Protein AF-A0A7V4DD42-F1 (afdb_monomer_lite)

pLDDT: mean 91.35, std 9.0, range [62.03, 98.38]

Structure (mmCIF, N/CA/C/O backbone):
data_AF-A0A7V4DD42-F1
#
_entry.id   AF-A0A7V4DD42-F1
#
loop_
_atom_site.group_PDB
_atom_site.id
_atom_site.type_symbol
_atom_site.label_atom_id
_atom_site.label_alt_id
_atom_site.label_comp_id
_atom_site.label_asym_id
_atom_site.label_entity_id
_atom_site.label_seq_id
_atom_site.pdbx_PDB_ins_code
_atom_site.Cartn_x
_atom_site.Cartn_y
_atom_site.Cartn_z
_atom_site.occupancy
_atom_site.B_iso_or_equiv
_atom_site.auth_seq_id
_atom_site.auth_comp_id
_atom_site.auth_asym_id
_atom_site.auth_atom_id
_atom_site.pdbx_PDB_model_num
ATOM 1 N N . MET A 1 1 ? -21.519 -6.321 1.587 1.00 67.38 1 MET A N 1
ATOM 2 C CA . MET A 1 1 ? -21.264 -5.034 0.902 1.00 67.38 1 MET A CA 1
ATOM 3 C C . MET A 1 1 ? -19.892 -5.102 0.252 1.00 67.38 1 MET A C 1
ATOM 5 O O . MET A 1 1 ? -19.011 -5.719 0.841 1.00 67.38 1 MET A O 1
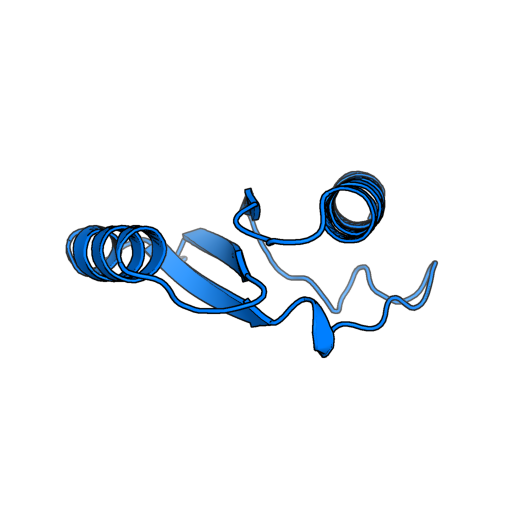ATOM 9 N N . LYS A 1 2 ? -19.725 -4.555 -0.959 1.00 80.19 2 LYS A N 1
ATOM 10 C CA . LYS A 1 2 ? -18.404 -4.437 -1.601 1.00 80.19 2 LYS A CA 1
ATOM 11 C C . LYS A 1 2 ? -17.578 -3.438 -0.780 1.00 80.19 2 LYS A C 1
ATOM 13 O O . LYS A 1 2 ? -18.085 -2.354 -0.511 1.00 80.19 2 LYS A O 1
ATOM 18 N N . LYS A 1 3 ? -16.368 -3.813 -0.358 1.00 88.12 3 LYS A N 1
ATOM 19 C CA . LYS A 1 3 ? -15.427 -2.888 0.290 1.00 88.12 3 LYS A CA 1
ATOM 20 C C . LYS A 1 3 ? -14.660 -2.110 -0.773 1.00 88.12 3 LYS A C 1
ATOM 22 O O . LYS A 1 3 ? -14.311 -2.688 -1.801 1.00 88.12 3 LYS A O 1
ATOM 27 N N . PHE A 1 4 ? -14.423 -0.830 -0.519 1.00 95.50 4 PHE A N 1
ATOM 28 C CA . PHE A 1 4 ? -13.624 0.037 -1.378 1.00 95.50 4 PHE A CA 1
ATOM 29 C C . PHE A 1 4 ? -12.138 -0.186 -1.078 1.00 95.50 4 PHE A C 1
ATOM 31 O O . PHE A 1 4 ? -11.707 -0.002 0.062 1.00 95.50 4 PHE A O 1
ATOM 38 N N . LYS A 1 5 ? -11.362 -0.634 -2.065 1.00 95.38 5 LYS A N 1
ATOM 39 C CA . LYS A 1 5 ? -9.968 -1.057 -1.890 1.00 95.38 5 LYS A CA 1
ATOM 40 C C . LYS A 1 5 ? -9.016 0.095 -2.166 1.00 95.38 5 LYS A C 1
ATOM 42 O O . LYS A 1 5 ? -8.883 0.542 -3.304 1.00 95.38 5 LYS A O 1
ATOM 47 N N . ILE A 1 6 ? -8.312 0.539 -1.131 1.00 97.12 6 ILE A N 1
ATOM 48 C CA . ILE A 1 6 ? -7.300 1.592 -1.232 1.00 97.12 6 ILE A CA 1
ATOM 49 C C . ILE A 1 6 ? -5.928 0.967 -1.026 1.00 97.12 6 ILE A C 1
ATOM 51 O O . ILE A 1 6 ? -5.625 0.457 0.050 1.00 97.12 6 ILE A O 1
ATOM 55 N N . ALA A 1 7 ? -5.076 1.027 -2.042 1.00 96.19 7 ALA A N 1
ATOM 56 C CA . ALA A 1 7 ? -3.685 0.621 -1.924 1.00 96.19 7 ALA A CA 1
ATOM 57 C C . ALA A 1 7 ? -2.831 1.788 -1.422 1.00 96.19 7 ALA A C 1
ATOM 59 O O . ALA A 1 7 ? -2.771 2.826 -2.069 1.00 96.19 7 ALA A O 1
ATOM 60 N N . MET A 1 8 ? -2.125 1.624 -0.305 1.00 97.56 8 MET A N 1
ATOM 61 C CA . MET A 1 8 ? -1.125 2.589 0.151 1.00 97.56 8 MET A CA 1
ATOM 62 C C . MET A 1 8 ? 0.274 2.112 -0.232 1.00 97.56 8 MET A C 1
ATOM 64 O O . MET A 1 8 ? 0.802 1.165 0.359 1.00 97.56 8 MET A O 1
ATOM 68 N N . LEU A 1 9 ? 0.879 2.787 -1.209 1.00 96.81 9 LEU A N 1
ATOM 69 C CA . LEU A 1 9 ? 2.269 2.575 -1.598 1.00 96.81 9 LEU A CA 1
ATOM 70 C C . LEU A 1 9 ? 3.190 3.155 -0.532 1.00 96.81 9 LEU A C 1
ATOM 72 O O . LEU A 1 9 ? 3.087 4.333 -0.202 1.00 96.81 9 LEU A O 1
ATOM 76 N N . HIS A 1 10 ? 4.113 2.354 -0.012 1.00 97.31 10 HIS A N 1
ATOM 77 C CA . HIS A 1 10 ? 5.059 2.808 1.001 1.00 97.31 10 HIS A CA 1
ATOM 78 C C . HIS A 1 10 ? 6.429 2.152 0.830 1.00 97.31 10 HIS A C 1
ATOM 80 O O . HIS A 1 10 ? 6.534 1.010 0.392 1.00 97.31 10 HIS A O 1
ATOM 86 N N . SER A 1 11 ? 7.484 2.847 1.263 1.00 95.88 11 SER A N 1
ATOM 87 C CA . SER A 1 11 ? 8.832 2.258 1.368 1.00 95.88 11 SER A CA 1
ATOM 88 C C . SER A 1 11 ? 9.121 1.774 2.785 1.00 95.88 11 SER A C 1
ATOM 90 O O . SER A 1 11 ? 9.596 0.663 3.012 1.00 95.88 11 SER A O 1
ATOM 92 N N . LEU A 1 12 ? 8.785 2.600 3.772 1.00 95.88 12 LEU A N 1
ATOM 93 C CA . LEU A 1 12 ? 8.865 2.307 5.200 1.00 95.88 12 LEU A CA 1
ATOM 94 C C . LEU A 1 12 ? 7.591 2.834 5.857 1.00 95.88 12 LEU A C 1
ATOM 96 O O . LEU A 1 12 ? 6.999 3.786 5.363 1.00 95.88 12 LEU A O 1
ATOM 100 N N . ILE A 1 13 ? 7.188 2.233 6.972 1.00 96.88 13 ILE A N 1
ATOM 101 C CA . ILE A 1 13 ? 6.049 2.717 7.754 1.00 96.88 13 ILE A CA 1
ATOM 102 C C . ILE A 1 13 ? 6.581 3.668 8.832 1.00 96.88 13 ILE A C 1
ATOM 104 O O . ILE A 1 13 ? 7.112 3.218 9.854 1.00 96.88 13 ILE A O 1
ATOM 108 N N . ARG A 1 14 ? 6.482 4.982 8.590 1.00 96.50 14 ARG A N 1
ATOM 109 C CA . ARG A 1 14 ? 6.889 6.029 9.544 1.00 96.50 14 ARG A CA 1
ATOM 110 C C . ARG A 1 14 ? 5.696 6.457 10.398 1.00 96.50 14 ARG A C 1
ATOM 112 O O . ARG A 1 14 ? 4.6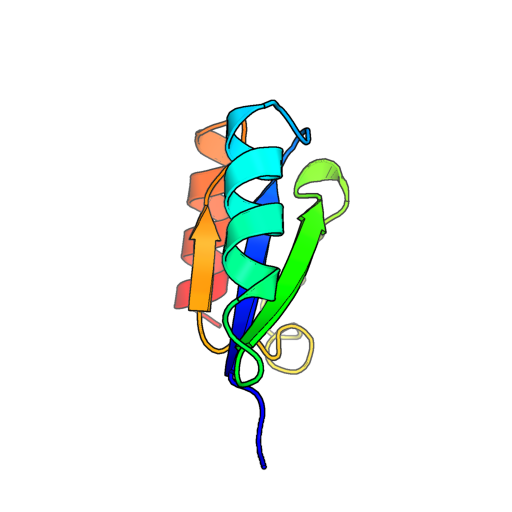26 5.859 10.320 1.00 96.50 14 ARG A O 1
ATOM 119 N N . LEU A 1 15 ? 5.887 7.466 11.248 1.00 98.06 15 LEU A N 1
ATOM 120 C CA . LEU A 1 15 ? 4.815 7.984 12.100 1.00 98.06 15 LEU A CA 1
ATOM 121 C C . LEU A 1 15 ? 3.605 8.436 11.272 1.00 98.06 15 LEU A C 1
ATOM 123 O O . LEU A 1 15 ? 2.489 8.053 11.601 1.00 98.06 15 LEU A O 1
ATOM 127 N N . ASP A 1 16 ? 3.833 9.148 10.168 1.00 97.50 16 ASP A N 1
ATOM 128 C CA . ASP A 1 16 ? 2.759 9.619 9.288 1.00 97.50 16 ASP A CA 1
ATOM 129 C C . ASP A 1 16 ? 1.919 8.458 8.737 1.00 97.50 16 ASP A C 1
ATOM 131 O O . ASP A 1 16 ? 0.695 8.464 8.834 1.00 97.50 16 ASP A O 1
ATOM 135 N N . GLU A 1 17 ? 2.572 7.414 8.216 1.00 97.75 17 GLU A N 1
ATOM 136 C CA . GLU A 1 17 ? 1.870 6.244 7.685 1.00 97.75 17 GLU A CA 1
ATOM 137 C C . GLU A 1 17 ? 1.138 5.462 8.788 1.00 97.75 17 GLU A C 1
ATOM 139 O O . GLU A 1 17 ? 0.056 4.939 8.538 1.00 97.75 17 GLU A O 1
ATOM 144 N N . LYS A 1 18 ? 1.673 5.407 10.018 1.00 98.19 18 LYS A N 1
ATOM 145 C CA . LYS A 1 18 ? 0.977 4.780 11.158 1.00 98.19 18 LYS A CA 1
ATOM 146 C C . LYS A 1 18 ? -0.320 5.504 11.498 1.00 98.19 18 LYS A C 1
ATOM 148 O O . LYS A 1 18 ? -1.324 4.831 11.704 1.00 98.19 18 LYS A O 1
ATOM 153 N N . LEU A 1 19 ? -0.295 6.838 11.528 1.00 98.38 19 LEU A N 1
ATOM 154 C CA . LEU A 1 19 ? -1.482 7.651 11.798 1.00 98.38 19 LEU A CA 1
ATOM 155 C C . LEU A 1 19 ? -2.543 7.456 10.711 1.00 98.38 19 LEU A C 1
ATOM 157 O O . LEU A 1 19 ? -3.716 7.287 11.025 1.00 98.38 19 LEU A O 1
ATOM 161 N N . ILE A 1 20 ? -2.131 7.386 9.442 1.00 97.38 20 ILE A N 1
ATOM 162 C CA . ILE A 1 20 ? -3.044 7.094 8.329 1.00 97.38 20 ILE A CA 1
ATOM 163 C C . ILE A 1 20 ? -3.662 5.694 8.482 1.00 97.38 20 ILE A C 1
ATOM 165 O O . ILE A 1 20 ? -4.878 5.547 8.395 1.00 97.38 20 ILE A O 1
ATOM 16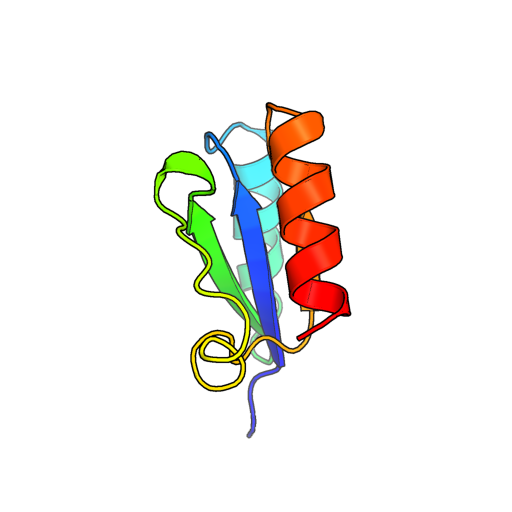9 N N . ILE A 1 21 ? -2.850 4.663 8.744 1.00 97.88 21 ILE A N 1
ATOM 170 C CA . ILE A 1 21 ? -3.331 3.282 8.946 1.00 97.88 21 ILE A CA 1
ATOM 171 C C . ILE A 1 21 ? -4.318 3.202 10.114 1.00 97.88 21 ILE A C 1
ATOM 173 O O . ILE A 1 21 ? -5.284 2.444 10.056 1.00 97.88 21 ILE A O 1
ATOM 177 N N . GLU A 1 22 ? -4.056 3.939 11.190 1.00 98.25 22 GLU A N 1
ATOM 178 C CA . GLU A 1 22 ? -4.943 4.009 12.344 1.00 98.25 22 GLU A CA 1
ATOM 179 C C . GLU A 1 22 ? -6.277 4.663 11.992 1.00 98.25 22 GLU A C 1
ATOM 181 O O . GLU A 1 22 ? -7.318 4.080 12.287 1.00 98.25 22 GLU A O 1
ATOM 186 N N . GLU A 1 23 ? -6.248 5.790 11.283 1.00 97.81 23 GLU A N 1
ATOM 187 C CA . GLU A 1 23 ? -7.446 6.495 10.834 1.00 97.81 23 GLU A CA 1
ATOM 188 C C . GLU A 1 23 ? -8.314 5.613 9.927 1.00 97.81 23 GLU A C 1
ATOM 190 O O . GLU A 1 23 ? -9.527 5.538 10.111 1.00 97.81 23 GLU A O 1
ATOM 195 N N . PHE A 1 24 ? -7.707 4.832 9.025 1.00 96.75 24 PHE A N 1
ATOM 196 C CA . PHE A 1 24 ? -8.441 3.907 8.153 1.00 96.75 24 PHE A CA 1
ATOM 197 C C . PHE A 1 24 ? -9.258 2.841 8.904 1.00 96.75 24 PHE A C 1
ATOM 199 O O . PHE A 1 24 ? -10.228 2.323 8.351 1.00 96.75 24 PHE A O 1
ATOM 206 N N . LYS A 1 25 ? -8.947 2.542 10.175 1.00 95.81 25 LYS A N 1
ATOM 207 C CA . LYS A 1 25 ? -9.748 1.614 10.997 1.00 95.81 25 LYS A CA 1
ATOM 208 C C . LYS A 1 25 ? -11.140 2.158 11.325 1.00 95.81 25 LYS A C 1
ATOM 210 O O . LYS A 1 25 ? -12.028 1.367 11.637 1.00 95.81 25 LYS A O 1
ATOM 215 N N . ASN A 1 26 ? -11.335 3.473 11.236 1.00 97.69 26 ASN A N 1
ATOM 216 C CA . ASN A 1 26 ? -12.620 4.127 11.478 1.00 97.69 26 ASN A CA 1
ATOM 217 C C . ASN A 1 26 ? -13.598 3.977 10.295 1.00 97.69 26 ASN A C 1
ATOM 219 O O . ASN A 1 26 ? -14.772 4.314 10.433 1.00 97.69 26 ASN A O 1
ATOM 223 N N . TYR A 1 27 ? -13.146 3.443 9.151 1.00 95.94 27 TYR A N 1
ATOM 224 C CA . TYR A 1 27 ? -13.931 3.333 7.917 1.00 95.94 27 TYR A CA 1
ATOM 225 C C . TYR A 1 27 ? -14.199 1.854 7.574 1.00 95.94 27 TYR A C 1
ATOM 227 O O . TYR A 1 27 ? -13.430 1.241 6.834 1.00 95.94 27 TYR A O 1
ATOM 235 N N . PRO A 1 28 ? -15.291 1.244 8.078 1.00 94.19 28 PRO A N 1
ATOM 236 C CA . PRO A 1 28 ? -15.556 -0.194 7.919 1.00 94.19 28 PRO A CA 1
ATOM 237 C C . PRO A 1 28 ? -15.802 -0.634 6.465 1.00 94.19 28 PRO A C 1
ATOM 239 O O . PRO A 1 28 ? -15.612 -1.810 6.131 1.00 94.19 28 PRO A O 1
ATOM 242 N N . ASP A 1 29 ? -16.196 0.309 5.608 1.00 96.38 29 ASP A N 1
ATOM 243 C CA . ASP A 1 29 ? -16.458 0.093 4.182 1.00 96.38 29 ASP A CA 1
ATOM 244 C C . ASP A 1 29 ? -15.198 0.215 3.309 1.00 96.38 29 ASP A C 1
ATOM 246 O O . ASP A 1 29 ? -15.263 -0.010 2.098 1.00 96.38 29 ASP A O 1
ATOM 250 N N . VAL A 1 30 ? -14.046 0.528 3.912 1.00 96.56 30 VAL A N 1
ATOM 251 C CA . VAL A 1 30 ? -12.756 0.670 3.232 1.00 96.56 30 VAL A CA 1
ATOM 252 C C . VAL A 1 30 ? -11.821 -0.475 3.622 1.00 96.56 30 VAL A C 1
ATOM 254 O O . VAL A 1 30 ? -11.722 -0.875 4.781 1.00 96.56 30 VAL A O 1
ATOM 257 N N . GLU A 1 31 ? -11.116 -1.017 2.636 1.00 96.56 31 GLU A N 1
ATOM 258 C CA . GLU A 1 31 ? -10.033 -1.977 2.818 1.00 96.56 31 GLU A CA 1
ATOM 259 C C . GLU A 1 31 ? -8.707 -1.310 2.438 1.00 96.56 31 GLU A C 1
ATOM 261 O O . GLU A 1 31 ? -8.446 -1.057 1.262 1.00 96.56 31 GLU A O 1
ATOM 266 N N . LEU A 1 32 ? -7.872 -1.013 3.439 1.00 96.94 32 LEU A N 1
ATOM 267 C CA . LEU A 1 32 ? -6.530 -0.475 3.219 1.00 96.94 32 LEU A CA 1
ATOM 268 C C . LEU A 1 32 ? -5.534 -1.616 2.972 1.00 96.94 32 LEU A C 1
ATOM 270 O O . LEU A 1 32 ? -5.283 -2.436 3.856 1.00 96.94 32 LEU A O 1
ATOM 274 N N . ILE A 1 33 ? -4.922 -1.630 1.792 1.00 96.12 33 ILE A N 1
ATOM 275 C CA . ILE A 1 33 ? -3.935 -2.624 1.369 1.00 96.12 33 ILE A CA 1
ATOM 276 C C . ILE A 1 33 ? -2.554 -1.970 1.376 1.00 96.12 33 ILE A C 1
ATOM 278 O O . ILE A 1 33 ? -2.308 -1.000 0.664 1.00 96.12 33 ILE A O 1
ATOM 282 N N . LEU A 1 34 ? -1.629 -2.497 2.177 1.00 96.62 34 LEU A N 1
ATOM 283 C CA . LEU A 1 34 ? -0.261 -1.981 2.242 1.00 96.62 34 LEU A CA 1
ATOM 284 C C . LEU A 1 34 ? 0.587 -2.580 1.122 1.00 96.62 34 LEU A C 1
ATOM 286 O O . LEU A 1 34 ? 0.754 -3.799 1.047 1.00 96.62 34 LEU A O 1
ATOM 290 N N . VAL A 1 35 ? 1.147 -1.721 0.273 1.00 95.25 35 VAL A N 1
ATOM 291 C CA . VAL A 1 35 ? 1.961 -2.127 -0.874 1.00 95.25 35 VAL A CA 1
ATOM 292 C C . VAL A 1 35 ? 3.392 -1.627 -0.678 1.00 95.25 35 VAL A C 1
ATOM 294 O O . VAL A 1 35 ? 3.675 -0.438 -0.819 1.00 95.25 35 VAL A O 1
ATOM 297 N N . ASP A 1 36 ? 4.307 -2.545 -0.350 1.00 95.19 36 ASP A N 1
ATOM 298 C CA . ASP A 1 36 ? 5.736 -2.235 -0.217 1.00 95.19 36 ASP A CA 1
ATOM 299 C C . ASP A 1 36 ? 6.339 -2.024 -1.606 1.00 95.19 36 ASP A C 1
ATOM 301 O O . ASP A 1 36 ? 6.542 -2.982 -2.362 1.00 95.19 36 ASP A O 1
ATOM 305 N N . ASP A 1 37 ? 6.648 -0.771 -1.940 1.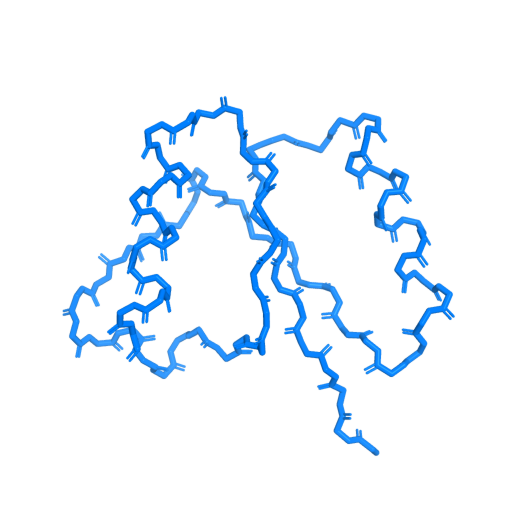00 93.88 37 ASP A N 1
ATOM 306 C CA . ASP A 1 37 ? 7.135 -0.422 -3.269 1.00 93.88 37 ASP A CA 1
ATOM 307 C C . ASP A 1 37 ? 8.425 -1.184 -3.585 1.00 93.88 37 ASP A C 1
ATOM 309 O O . ASP A 1 37 ? 8.637 -1.620 -4.712 1.00 93.88 37 ASP A O 1
ATOM 313 N N . ARG A 1 38 ? 9.280 -1.457 -2.596 1.00 93.44 38 ARG A N 1
ATOM 314 C CA . ARG A 1 38 ? 10.562 -2.158 -2.804 1.00 93.44 38 ARG A CA 1
ATOM 315 C C . ARG A 1 38 ? 10.394 -3.604 -3.259 1.00 93.44 38 ARG A C 1
ATOM 317 O O . ARG A 1 38 ? 11.351 -4.184 -3.764 1.00 93.44 38 ARG A O 1
ATOM 324 N N . LYS A 1 39 ? 9.209 -4.181 -3.061 1.00 93.19 39 LYS A N 1
ATOM 325 C CA . LYS A 1 39 ? 8.877 -5.564 -3.421 1.00 93.19 39 LYS A CA 1
ATOM 326 C C . LYS A 1 39 ? 7.982 -5.654 -4.653 1.00 93.19 39 LYS A C 1
ATOM 328 O O . LYS A 1 39 ? 7.764 -6.756 -5.152 1.00 93.19 39 LYS A O 1
ATOM 333 N N . ILE A 1 40 ? 7.457 -4.530 -5.138 1.00 89.00 40 ILE A N 1
ATOM 334 C CA . ILE A 1 40 ? 6.596 -4.527 -6.314 1.00 89.00 40 ILE A CA 1
ATOM 335 C C . ILE A 1 40 ? 7.423 -4.768 -7.577 1.00 89.00 40 ILE A C 1
ATOM 337 O O . ILE A 1 40 ? 8.542 -4.280 -7.728 1.00 89.00 40 ILE A O 1
ATOM 341 N N . THR A 1 41 ? 6.880 -5.557 -8.495 1.00 88.69 41 THR A N 1
ATOM 342 C CA . THR A 1 41 ? 7.451 -5.761 -9.827 1.00 88.69 41 THR A CA 1
ATOM 343 C C . THR A 1 41 ? 6.311 -5.721 -10.819 1.00 88.69 41 THR A C 1
ATOM 345 O O . THR A 1 41 ? 5.359 -6.493 -10.682 1.00 88.69 41 THR A O 1
ATOM 348 N N . PHE A 1 42 ? 6.431 -4.825 -11.794 1.00 88.00 42 PHE A N 1
ATOM 349 C CA . PHE A 1 42 ? 5.433 -4.624 -12.830 1.00 88.00 42 PHE A CA 1
ATOM 350 C C . PHE A 1 42 ? 5.789 -5.429 -14.080 1.00 88.00 42 PHE A C 1
ATOM 352 O O . PHE A 1 42 ? 6.891 -5.314 -14.621 1.00 88.00 42 PHE A O 1
ATOM 359 N N . GLN A 1 43 ? 4.844 -6.229 -14.549 1.00 86.19 43 GLN A N 1
ATOM 360 C CA . GLN A 1 43 ? 4.833 -6.878 -15.842 1.00 86.19 43 GLN A CA 1
ATOM 361 C C . GLN A 1 43 ? 3.830 -6.173 -16.764 1.00 86.19 43 GLN A C 1
ATOM 363 O O . GLN A 1 43 ? 2.617 -6.402 -16.730 1.00 86.19 43 GLN A O 1
ATOM 368 N N . LEU A 1 44 ? 4.369 -5.327 -17.642 1.00 82.25 44 LEU A N 1
ATOM 369 C CA . LEU A 1 44 ? 3.582 -4.545 -18.592 1.00 82.25 44 LEU A CA 1
ATOM 370 C C . LEU A 1 44 ? 2.694 -5.450 -19.462 1.00 82.25 44 LEU A C 1
ATOM 372 O O . LEU A 1 44 ? 3.152 -6.452 -20.015 1.00 82.25 44 LEU A O 1
ATOM 376 N N . GLY A 1 45 ? 1.413 -5.092 -19.566 1.00 77.62 45 GLY A N 1
ATOM 377 C CA . GLY A 1 45 ? 0.416 -5.804 -20.371 1.00 77.62 45 GLY A CA 1
ATOM 378 C C . GLY A 1 45 ? -0.181 -7.069 -19.742 1.00 77.62 45 GLY A C 1
ATOM 379 O O . GLY A 1 45 ? -1.081 -7.647 -20.343 1.00 77.62 45 GLY A O 1
ATOM 380 N N . LYS A 1 46 ? 0.276 -7.504 -18.556 1.00 73.50 46 LYS A N 1
ATOM 381 C CA . LYS A 1 46 ? -0.283 -8.679 -17.848 1.00 73.50 46 LYS A CA 1
ATOM 382 C C . LYS A 1 46 ? -0.827 -8.383 -16.453 1.00 73.50 46 LYS A C 1
ATOM 384 O O . LYS A 1 46 ? -1.536 -9.208 -15.891 1.00 73.50 46 LYS A O 1
ATOM 389 N N . ASP A 1 47 ? -0.526 -7.212 -15.908 1.00 67.56 47 ASP A N 1
ATOM 390 C CA . ASP A 1 47 ? -0.856 -6.875 -14.523 1.00 67.56 47 ASP A CA 1
ATOM 391 C C . ASP A 1 47 ? -2.273 -6.315 -14.301 1.00 67.56 47 ASP A C 1
ATOM 393 O O . ASP A 1 47 ? -2.641 -6.078 -13.153 1.00 67.56 47 ASP A O 1
ATOM 397 N N . ARG A 1 48 ? -3.094 -6.141 -15.351 1.00 63.09 48 ARG A N 1
ATOM 398 C CA . ARG A 1 48 ? -4.485 -5.651 -15.214 1.00 63.09 48 ARG A CA 1
ATOM 399 C C . ARG A 1 48 ? -5.313 -6.470 -14.225 1.00 63.09 48 ARG A C 1
ATOM 401 O O . ARG A 1 48 ? -6.099 -5.915 -13.475 1.00 63.09 48 ARG A O 1
ATOM 408 N N . GLU A 1 49 ? -5.115 -7.785 -14.201 1.00 62.03 49 GLU A N 1
ATOM 409 C CA . GLU A 1 49 ? -5.821 -8.685 -13.278 1.00 62.03 49 GLU A CA 1
ATOM 410 C C . GLU A 1 49 ? -5.158 -8.758 -11.892 1.00 62.03 49 GLU A C 1
ATOM 412 O O . GLU A 1 49 ? -5.713 -9.328 -10.956 1.00 62.03 49 GLU A O 1
ATOM 417 N N . ARG A 1 50 ? -3.946 -8.207 -11.753 1.00 68.81 50 ARG A N 1
ATOM 418 C CA . ARG A 1 50 ? -3.096 -8.357 -10.568 1.00 68.81 50 ARG A CA 1
ATOM 419 C C . ARG A 1 50 ? -3.283 -7.231 -9.552 1.00 68.81 50 ARG A C 1
ATOM 421 O O . ARG A 1 50 ? -2.987 -7.430 -8.375 1.00 68.81 50 ARG A O 1
ATOM 428 N N . PHE A 1 51 ? -3.778 -6.076 -9.992 1.00 78.31 51 PHE A N 1
ATOM 429 C CA . PHE A 1 51 ? -3.997 -4.898 -9.156 1.00 78.31 51 PHE A CA 1
ATOM 430 C C . PHE A 1 51 ? -5.484 -4.523 -9.125 1.00 78.31 51 PHE A C 1
ATOM 432 O O . PHE A 1 51 ? -5.940 -3.660 -9.863 1.00 78.31 51 PHE A O 1
ATOM 439 N N . ASP A 1 52 ? -6.240 -5.190 -8.251 1.00 86.06 52 ASP A N 1
ATOM 440 C CA . ASP A 1 52 ? -7.661 -4.909 -7.990 1.00 86.06 52 ASP A CA 1
ATOM 441 C C . ASP A 1 52 ? -7.798 -3.826 -6.906 1.00 86.06 52 ASP A C 1
ATOM 443 O O . ASP A 1 52 ? -8.181 -4.105 -5.766 1.00 86.06 52 ASP A O 1
ATOM 447 N N . PHE A 1 53 ? -7.377 -2.603 -7.236 1.00 91.44 53 PHE A N 1
ATOM 448 C CA . PHE A 1 53 ? -7.453 -1.435 -6.356 1.00 91.44 53 PHE A CA 1
ATOM 449 C C . PHE A 1 53 ? -8.392 -0.391 -6.956 1.00 91.44 53 PHE A C 1
ATOM 451 O O . PHE A 1 53 ? -8.313 -0.107 -8.147 1.00 91.44 53 PHE A O 1
ATOM 458 N N . ASP A 1 54 ? -9.243 0.214 -6.127 1.00 93.56 54 ASP A N 1
ATOM 459 C CA . ASP A 1 54 ? -10.097 1.320 -6.562 1.00 93.56 54 ASP A CA 1
ATOM 460 C C . ASP A 1 54 ? -9.324 2.659 -6.526 1.00 93.56 54 ASP A C 1
ATOM 462 O O . ASP A 1 54 ? -9.545 3.525 -7.370 1.00 93.56 54 ASP A O 1
ATOM 466 N N . VAL A 1 55 ? -8.405 2.839 -5.562 1.00 94.62 55 VAL A N 1
ATOM 467 C CA . VAL A 1 55 ? -7.556 4.041 -5.407 1.00 94.62 55 VAL A CA 1
ATOM 468 C C . VAL A 1 55 ? -6.151 3.662 -4.934 1.00 94.62 55 VAL A C 1
ATOM 470 O O . VAL A 1 55 ? -5.982 2.738 -4.138 1.00 94.62 55 VAL A O 1
ATOM 473 N N . VAL A 1 56 ? -5.142 4.424 -5.369 1.00 95.50 56 VAL A N 1
ATOM 474 C CA . VAL A 1 56 ? -3.757 4.325 -4.888 1.00 95.50 56 VAL A CA 1
ATOM 475 C C . VAL A 1 56 ? -3.358 5.601 -4.134 1.00 95.50 56 VAL A C 1
ATOM 477 O O . VAL A 1 56 ? -3.496 6.706 -4.650 1.00 95.50 56 VAL A O 1
ATOM 480 N N . LEU A 1 57 ? -2.840 5.448 -2.914 1.00 96.88 57 LEU A N 1
ATOM 481 C CA . LEU A 1 57 ? -2.289 6.502 -2.062 1.00 96.88 57 LEU A CA 1
ATOM 482 C C . LEU A 1 57 ? -0.758 6.391 -2.020 1.00 96.88 57 LEU A C 1
ATOM 484 O O . LEU A 1 57 ? -0.212 5.400 -1.536 1.00 96.88 57 LEU A O 1
ATOM 488 N N . GLU A 1 58 ? -0.056 7.414 -2.503 1.00 96.94 58 GLU A N 1
ATOM 489 C CA . GLU A 1 58 ? 1.410 7.438 -2.593 1.00 96.94 58 GLU A CA 1
ATOM 490 C C . GLU A 1 58 ? 2.055 7.961 -1.300 1.00 96.94 58 GLU A C 1
ATOM 492 O O . GLU A 1 58 ? 1.742 9.067 -0.865 1.00 96.94 58 GLU A O 1
ATOM 497 N N . ARG A 1 59 ? 2.932 7.156 -0.675 1.00 97.31 59 ARG A N 1
ATOM 498 C CA . ARG A 1 59 ? 3.712 7.466 0.546 1.00 97.31 59 ARG A 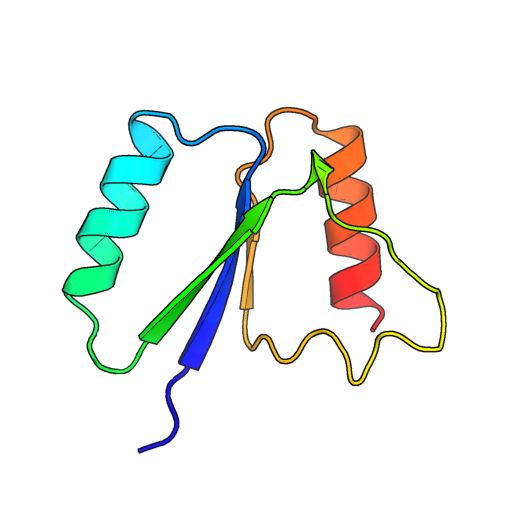CA 1
ATOM 499 C C . ARG A 1 59 ? 5.156 6.931 0.475 1.00 97.31 59 ARG A C 1
ATOM 501 O O . ARG A 1 59 ? 5.778 6.621 1.498 1.00 97.31 59 ARG A O 1
ATOM 508 N N . CYS A 1 60 ? 5.694 6.735 -0.722 1.00 96.12 60 CYS A N 1
ATOM 509 C CA . CYS A 1 60 ? 7.044 6.233 -0.934 1.00 96.12 60 CYS A CA 1
ATOM 510 C C . CYS A 1 60 ? 8.098 7.280 -0.545 1.00 96.12 60 CYS A C 1
ATOM 512 O O . CYS A 1 60 ? 7.880 8.486 -0.567 1.00 96.12 60 CYS A O 1
ATOM 514 N N . ILE A 1 61 ? 9.295 6.807 -0.194 1.00 95.94 61 ILE A N 1
ATOM 515 C CA . ILE A 1 61 ? 10.430 7.697 0.107 1.00 95.94 61 ILE A CA 1
ATOM 516 C C . ILE A 1 61 ? 11.122 8.140 -1.188 1.00 95.94 61 ILE A C 1
ATOM 518 O O . ILE A 1 61 ? 11.627 9.255 -1.287 1.00 95.94 61 ILE A O 1
ATOM 522 N N . ASN A 1 62 ? 11.177 7.255 -2.186 1.00 95.69 62 ASN A N 1
ATOM 523 C CA . ASN A 1 62 ? 11.840 7.532 -3.453 1.00 95.69 62 ASN A CA 1
ATOM 524 C C . ASN A 1 62 ? 10.840 8.067 -4.485 1.00 95.69 62 ASN A C 1
ATOM 526 O O . ASN A 1 62 ? 10.035 7.309 -5.023 1.00 95.69 62 ASN A O 1
ATOM 530 N N . HIS A 1 63 ? 10.968 9.352 -4.813 1.00 94.62 63 HIS A N 1
ATOM 531 C CA . HIS A 1 63 ? 10.094 10.038 -5.762 1.00 94.62 63 HIS A CA 1
ATOM 532 C C . HIS A 1 63 ? 10.077 9.403 -7.164 1.00 94.62 63 HIS A C 1
ATOM 534 O O . HIS A 1 63 ? 9.016 9.247 -7.756 1.00 94.62 63 HIS A O 1
ATOM 540 N N . SER A 1 64 ? 11.232 9.004 -7.710 1.00 95.12 64 SER A N 1
ATOM 541 C CA . SER A 1 64 ? 11.292 8.401 -9.052 1.00 95.12 64 SER A CA 1
ATOM 542 C C . SER A 1 64 ? 10.561 7.058 -9.099 1.00 95.12 64 SER A C 1
ATOM 544 O O . SER A 1 64 ? 9.790 6.807 -10.023 1.00 95.12 64 SER A O 1
ATOM 546 N N . ARG A 1 65 ? 10.747 6.213 -8.078 1.00 92.62 65 ARG A N 1
ATOM 547 C CA . ARG A 1 65 ? 10.040 4.929 -7.968 1.00 92.62 65 ARG A CA 1
ATOM 548 C C . ARG A 1 65 ? 8.533 5.128 -7.820 1.00 92.62 65 ARG A C 1
ATOM 550 O O . ARG A 1 65 ? 7.775 4.443 -8.500 1.00 92.62 65 ARG A O 1
ATOM 557 N N . ALA A 1 66 ? 8.124 6.079 -6.983 1.00 95.62 66 ALA A N 1
ATOM 558 C CA . ALA A 1 66 ? 6.726 6.441 -6.786 1.00 95.62 66 ALA A CA 1
ATOM 559 C C . ALA A 1 66 ? 6.067 6.888 -8.096 1.00 95.62 66 ALA A C 1
ATOM 561 O O . ALA A 1 66 ? 5.055 6.326 -8.503 1.00 95.62 66 ALA A O 1
ATOM 562 N N . LEU A 1 67 ? 6.700 7.833 -8.797 1.00 96.12 67 LEU A N 1
ATOM 563 C CA . LEU A 1 67 ? 6.213 8.373 -10.062 1.00 96.12 67 LEU A CA 1
ATOM 564 C C . LEU A 1 67 ? 6.000 7.270 -11.105 1.00 96.12 67 LEU A C 1
ATOM 566 O O . LEU A 1 67 ? 4.939 7.195 -11.718 1.00 96.12 67 LEU A O 1
ATOM 570 N N . HIS A 1 68 ? 6.985 6.388 -11.295 1.00 94.06 68 HIS A N 1
ATOM 571 C CA . HIS A 1 68 ? 6.862 5.306 -12.271 1.00 94.06 68 HIS A CA 1
ATOM 572 C C . HIS A 1 68 ? 5.810 4.264 -11.877 1.00 94.06 68 HIS A C 1
ATOM 574 O O . HIS A 1 68 ? 5.111 3.764 -12.754 1.00 94.06 68 HIS A O 1
ATOM 580 N N . ALA A 1 69 ? 5.666 3.957 -10.584 1.00 93.12 69 ALA A N 1
ATOM 581 C CA . ALA A 1 69 ? 4.600 3.081 -10.109 1.00 93.12 69 ALA A CA 1
ATOM 582 C C . ALA A 1 69 ? 3.217 3.683 -10.400 1.00 93.12 69 ALA A C 1
ATOM 584 O O . ALA A 1 69 ? 2.369 2.995 -10.961 1.00 93.12 69 ALA A O 1
ATOM 585 N N . LEU A 1 70 ? 3.011 4.967 -10.085 1.00 94.06 70 LEU A N 1
ATOM 586 C CA . LEU A 1 70 ? 1.745 5.665 -10.327 1.00 94.06 70 LEU A CA 1
ATOM 587 C C . LEU A 1 70 ? 1.372 5.694 -11.812 1.00 94.06 70 LEU A C 1
ATOM 589 O O . LEU A 1 70 ? 0.250 5.335 -12.148 1.00 94.06 70 LEU A O 1
ATOM 593 N N . ILE A 1 71 ? 2.319 6.013 -12.701 1.00 92.62 71 ILE A N 1
ATOM 594 C CA . ILE A 1 71 ? 2.079 5.996 -14.155 1.00 92.62 71 ILE A CA 1
ATOM 595 C C . ILE A 1 71 ? 1.587 4.618 -14.616 1.00 92.62 71 ILE A C 1
ATOM 597 O O . ILE A 1 71 ? 0.678 4.531 -15.442 1.00 92.62 71 ILE A O 1
ATOM 601 N N . ILE A 1 72 ? 2.176 3.536 -14.098 1.00 90.50 72 ILE A N 1
ATOM 602 C CA . ILE A 1 72 ? 1.765 2.173 -14.454 1.00 90.50 72 ILE A CA 1
ATOM 603 C C .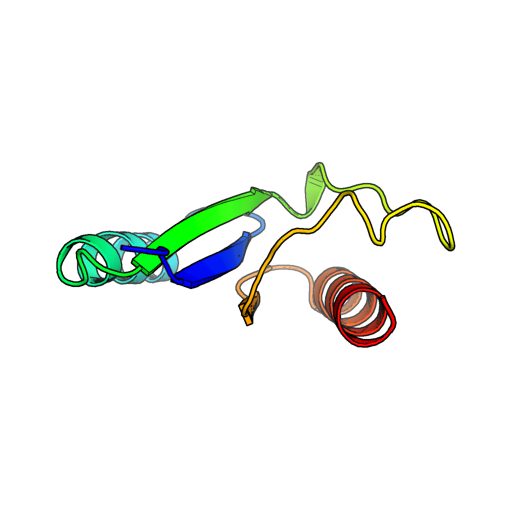 ILE A 1 72 ? 0.372 1.861 -13.898 1.00 90.50 72 ILE A C 1
ATOM 605 O O . ILE A 1 72 ? -0.431 1.294 -14.630 1.00 90.50 72 ILE A O 1
ATOM 609 N N . PHE A 1 73 ? 0.066 2.248 -12.655 1.00 89.88 73 PHE A N 1
ATOM 610 C CA . PHE A 1 73 ? -1.267 2.058 -12.070 1.00 89.88 73 PHE A CA 1
ATOM 611 C C . PHE A 1 73 ? -2.361 2.836 -12.809 1.00 89.88 73 PHE A C 1
ATOM 613 O O . PHE A 1 73 ? -3.448 2.305 -12.985 1.00 89.88 73 PHE A O 1
ATOM 620 N N . GLU A 1 74 ? -2.083 4.057 -13.268 1.00 88.12 74 GLU A N 1
ATOM 621 C CA . GLU A 1 74 ? -3.034 4.854 -14.058 1.00 88.12 74 GLU A CA 1
ATOM 622 C C . GLU A 1 74 ? -3.215 4.326 -15.488 1.00 88.12 74 GLU A C 1
ATOM 624 O O . GLU A 1 74 ? -4.271 4.510 -16.091 1.00 88.12 74 GLU A O 1
ATOM 629 N N . SER A 1 75 ? -2.178 3.695 -16.048 1.00 83.94 75 SER A N 1
ATOM 630 C CA . SER A 1 75 ? -2.190 3.169 -17.421 1.00 83.94 75 SER A CA 1
ATOM 631 C C . SER A 1 75 ? -2.703 1.727 -17.526 1.00 83.94 75 SER A C 1
ATOM 633 O O . SER A 1 75 ? -2.919 1.246 -18.644 1.00 83.94 75 SER A O 1
ATOM 635 N N . ALA A 1 76 ? -2.820 1.020 -16.398 1.00 68.44 76 ALA A N 1
ATOM 636 C CA . ALA A 1 76 ? -3.349 -0.339 -16.322 1.00 68.44 76 ALA A CA 1
ATOM 637 C C . ALA A 1 76 ? -4.858 -0.314 -16.570 1.00 68.44 76 ALA A C 1
ATOM 639 O O . ALA A 1 76 ? -5.268 -0.954 -17.563 1.00 68.44 76 ALA A O 1
#

Secondary structure (DSSP, 8-state):
-PPEEEEEEESS--HHHHHHHHHHTT-TTEEEEEEEGGG----TTTGGGT---SEEEEE-S-HHHHHHHHHHHHH-

Sequence (76 aa):
MKKFKIAMLHSLIRLDEKLIIEEFKNYPDVELILVDDRKITFQLGKDRERFDFDVVLERCINHSRALHALIIFESA

Radius of gyration: 12.76 Å; chains: 1; bounding box: 33×19×33 Å

Foldseek 3Di:
DAAAEEEEEEQDCDPVNVVVVVVCVVPPSHDYHYDNLVPDDDDPPPCPVVDPHPYYHYHYPDPVSSVVVVVRVVVD